Protein AF-A0A7D5Y6A4-F1 (afdb_monomer_lite)

Foldseek 3Di:
DDDDDDDDDDPPPPPPDDDQWDWACPDVPGRPDTEIEGPDAAAQLLVVLQVCLVVVVVSCVRHVHYHYYRYPDQAQVSQVSNVCSNVVDADDDDDPPADWDDRDVNDTDDGDDPPVDDDDDDDPPNPDDPDDDDDPNDDDPD

pLDDT: mean 83.55, std 17.31, range [35.16, 98.12]

Sequence (142 aa):
MTEQSRVAPAIGRRRRERSLVDVRPDWPGGPLPALVEAAVPDLDLAGWLAGRRDELLRDLDAHSAVLFCGFEVASADDFSRAARAVTPDLLGYLERAAPRTEVADRVFTSTEFNAEQWIPLHHEMSYWPTHLYFWCAQPSPW

Radius of gyration: 22.14 Å; chains: 1; bounding box: 67×31×72 Å

Secondary structure (DSSP, 8-state):
----------------PPPSEEEE--BTTBS--EEEEESSTT-BHHHHHTT-HHHHHHHHHHHS-EEEES-B--SHHHHHHHHHHH-SS-------SS---EEETTEEPPP---TTS------TTBTB-S------SS----

Organism: NCBI:txid47853

InterPro domains:
  IPR003819 TauD/TfdA-like domain [PF02668] (31-139)
  IPR042098 Glutarate 2-hydroxylase superfamily [G3DSA:3.60.130.10] (19-142)
  IPR050411 Alpha-ketoglutarate-dependent hydroxylases [PTHR10696] (41-139)

Structure (mmCIF, N/CA/C/O backbone):
data_AF-A0A7D5Y6A4-F1
#
_entry.id   AF-A0A7D5Y6A4-F1
#
loop_
_atom_site.group_PDB
_atom_site.id
_atom_site.type_symbol
_atom_site.label_atom_id
_atom_site.label_alt_id
_atom_site.label_comp_id
_atom_site.label_asym_id
_atom_site.label_entity_id
_atom_site.label_seq_id
_atom_site.pdbx_PDB_ins_code
_atom_site.Cartn_x
_atom_site.Cartn_y
_atom_site.Cartn_z
_atom_site.occupancy
_atom_site.B_iso_or_equiv
_atom_site.auth_seq_id
_atom_site.auth_comp_id
_atom_site.auth_asym_id
_atom_site.auth_atom_id
_atom_site.pdbx_PDB_model_num
ATOM 1 N N . MET A 1 1 ? -48.326 -8.726 53.308 1.00 38.31 1 MET A N 1
ATOM 2 C CA . MET A 1 1 ? -48.397 -9.369 51.979 1.00 38.31 1 MET A CA 1
ATOM 3 C C . MET A 1 1 ? -48.597 -8.246 50.967 1.00 38.31 1 MET A C 1
ATOM 5 O O . MET A 1 1 ? -49.679 -7.693 50.946 1.00 38.31 1 MET A O 1
ATOM 9 N N . THR A 1 2 ? -47.634 -7.732 50.205 1.00 41.28 2 THR A N 1
ATOM 10 C CA . THR A 1 2 ? -46.210 -8.041 49.985 1.00 41.28 2 THR A CA 1
ATOM 11 C C . THR A 1 2 ? -45.661 -6.819 49.230 1.00 41.28 2 THR A C 1
ATOM 13 O O . THR A 1 2 ? -46.201 -6.494 48.176 1.00 41.28 2 THR A O 1
ATOM 16 N N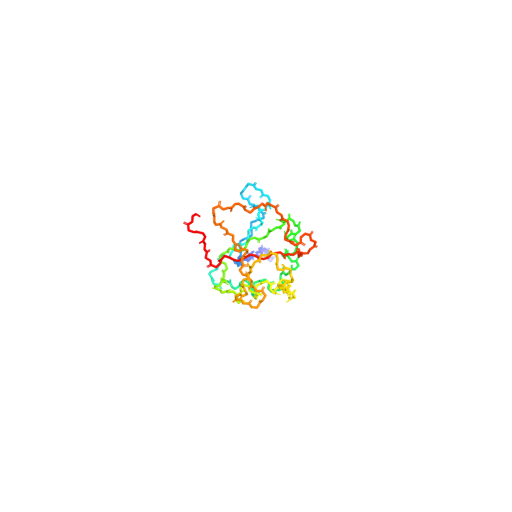 . GLU A 1 3 ? -44.648 -6.120 49.750 1.00 40.31 3 GLU A N 1
ATOM 17 C CA . GLU A 1 3 ? -43.919 -5.092 48.989 1.00 40.31 3 GLU A CA 1
ATOM 18 C C . GLU A 1 3 ? -43.040 -5.790 47.948 1.00 40.31 3 GLU A C 1
ATOM 20 O O . GLU A 1 3 ? -42.139 -6.553 48.293 1.00 40.31 3 GLU A O 1
ATOM 25 N N . GLN A 1 4 ? -43.308 -5.555 46.665 1.00 39.31 4 GLN A N 1
ATOM 26 C CA . GLN A 1 4 ? -42.423 -5.990 45.589 1.00 39.31 4 GLN A CA 1
ATOM 27 C C . GLN A 1 4 ? -41.463 -4.853 45.244 1.00 39.31 4 GLN A C 1
ATOM 29 O O . GLN A 1 4 ? -41.773 -3.956 44.462 1.00 39.31 4 GLN A O 1
ATOM 34 N N . SER A 1 5 ? -40.279 -4.920 45.850 1.00 37.72 5 SER A N 1
ATOM 35 C CA . SER A 1 5 ? -39.108 -4.149 45.445 1.00 37.72 5 SER A CA 1
ATOM 36 C C . SER A 1 5 ? -38.689 -4.577 44.037 1.00 37.72 5 SER A C 1
ATOM 38 O O . SER A 1 5 ? -38.328 -5.731 43.795 1.00 37.72 5 SER A O 1
ATOM 40 N N . ARG A 1 6 ? -38.779 -3.650 43.081 1.00 44.50 6 ARG A N 1
ATOM 41 C CA . ARG A 1 6 ? -38.353 -3.855 41.696 1.00 44.50 6 ARG A CA 1
ATOM 42 C C . ARG A 1 6 ? -36.859 -3.544 41.613 1.00 44.50 6 ARG A C 1
ATOM 44 O O . ARG A 1 6 ? -36.461 -2.386 41.522 1.00 44.50 6 ARG A O 1
ATOM 51 N N . VAL A 1 7 ? -36.029 -4.581 41.667 1.00 45.91 7 VAL A N 1
ATOM 52 C CA . VAL A 1 7 ? -34.587 -4.461 41.418 1.00 45.91 7 VAL A CA 1
ATOM 53 C C . VAL A 1 7 ? -34.390 -4.179 39.927 1.00 45.91 7 VAL A C 1
ATOM 55 O O . VAL A 1 7 ? -34.754 -4.997 39.081 1.00 45.91 7 VAL A O 1
ATOM 58 N N . ALA A 1 8 ? -33.861 -2.999 39.598 1.00 38.53 8 ALA A N 1
ATOM 59 C CA . ALA A 1 8 ? -33.457 -2.660 38.238 1.00 38.53 8 ALA A CA 1
ATOM 60 C C . ALA A 1 8 ? -32.354 -3.630 37.770 1.00 38.53 8 ALA A C 1
ATOM 62 O O . ALA A 1 8 ? -31.475 -3.972 38.566 1.00 38.53 8 ALA A O 1
ATOM 63 N N . PRO A 1 9 ? -32.365 -4.088 36.505 1.00 35.16 9 PRO A N 1
ATOM 64 C CA . PRO A 1 9 ? -31.338 -4.997 36.031 1.00 35.16 9 PRO A CA 1
ATOM 65 C C . PRO A 1 9 ? -29.994 -4.267 36.048 1.00 35.16 9 PRO A C 1
ATOM 67 O O . PRO A 1 9 ? -29.874 -3.143 35.556 1.00 35.16 9 PRO A O 1
ATOM 70 N N . ALA A 1 10 ? -28.979 -4.907 36.629 1.00 43.22 10 ALA A N 1
ATOM 71 C CA . ALA A 1 10 ? -27.611 -4.432 36.541 1.00 43.22 10 ALA A CA 1
ATOM 72 C C . ALA A 1 10 ? -27.243 -4.326 35.056 1.00 43.22 10 ALA A C 1
ATOM 74 O O . ALA A 1 10 ? -27.199 -5.331 34.345 1.00 43.22 10 ALA A O 1
ATOM 75 N N . ILE A 1 11 ? -27.012 -3.100 34.582 1.00 41.22 11 ILE A N 1
ATOM 76 C CA . ILE A 1 11 ? -26.471 -2.842 33.250 1.00 41.22 11 ILE A CA 1
ATOM 77 C C . ILE A 1 11 ? -25.083 -3.475 33.246 1.00 41.22 11 ILE A C 1
ATOM 79 O O . ILE A 1 11 ? -24.127 -2.919 33.791 1.00 41.22 11 ILE A O 1
ATOM 83 N N . GLY A 1 12 ? -24.996 -4.689 32.702 1.00 37.00 12 GLY A N 1
ATOM 84 C CA . GLY A 1 12 ? -23.742 -5.398 32.535 1.00 37.00 12 GLY A CA 1
ATOM 85 C C . GLY A 1 12 ? -22.779 -4.476 31.805 1.00 37.00 12 GLY A C 1
ATOM 86 O O . GLY A 1 12 ? -23.061 -4.036 30.690 1.00 37.00 12 GLY A O 1
ATOM 87 N N . ARG A 1 13 ? -21.661 -4.138 32.456 1.00 45.38 13 ARG A N 1
ATOM 88 C CA . ARG A 1 13 ? -20.548 -3.430 31.825 1.00 45.38 13 ARG A CA 1
ATOM 89 C C . ARG A 1 13 ? -20.143 -4.243 30.596 1.00 45.38 13 ARG A C 1
ATOM 91 O O . ARG A 1 13 ? -19.439 -5.240 30.734 1.00 45.38 13 ARG A O 1
ATOM 98 N N . ARG A 1 14 ? -20.594 -3.841 29.401 1.00 48.69 14 ARG A N 1
ATOM 99 C CA . ARG A 1 14 ? -20.037 -4.355 28.148 1.00 48.69 14 ARG A CA 1
ATOM 100 C C . ARG A 1 14 ? -18.543 -4.072 28.214 1.00 48.69 14 ARG A C 1
ATOM 102 O O . ARG A 1 14 ? -18.127 -2.916 28.284 1.00 48.69 14 ARG A O 1
ATOM 109 N N . ARG A 1 15 ? -17.747 -5.136 28.264 1.00 47.91 15 ARG A N 1
ATOM 110 C CA . ARG A 1 15 ? -16.302 -5.071 28.073 1.00 47.91 15 ARG A CA 1
ATOM 111 C C . ARG A 1 15 ? -16.105 -4.364 26.733 1.00 47.91 15 ARG A C 1
ATOM 113 O O . ARG A 1 15 ? -16.578 -4.876 25.726 1.00 47.91 15 ARG A O 1
ATOM 120 N N . ARG A 1 16 ? -15.521 -3.160 26.724 1.00 52.69 16 ARG A N 1
ATOM 121 C CA . ARG A 1 16 ? -15.131 -2.519 25.464 1.00 52.69 16 ARG A CA 1
ATOM 122 C C . ARG A 1 16 ? -14.148 -3.474 24.795 1.00 52.69 16 ARG A C 1
ATOM 124 O O . ARG A 1 16 ? -13.061 -3.694 25.329 1.00 52.69 16 ARG A O 1
ATOM 131 N N . GLU A 1 17 ? -14.566 -4.106 23.706 1.00 55.72 17 GLU A N 1
ATOM 132 C CA . GLU A 1 17 ? -13.640 -4.781 22.806 1.00 55.72 17 GLU A CA 1
ATOM 133 C C . GLU A 1 17 ? -12.627 -3.729 22.359 1.00 55.72 17 GLU A C 1
ATOM 135 O O . GLU A 1 17 ? -12.997 -2.616 21.977 1.00 55.72 17 GLU A O 1
ATOM 140 N N . ARG A 1 18 ? -11.338 -4.025 22.538 1.00 70.38 18 ARG A N 1
ATOM 141 C CA . ARG A 1 18 ? -10.285 -3.156 22.020 1.00 70.38 18 ARG A CA 1
ATOM 142 C C . ARG A 1 18 ? -10.279 -3.344 20.509 1.00 70.38 18 ARG A C 1
ATOM 144 O O . ARG A 1 18 ? -10.173 -4.480 20.054 1.00 70.38 18 ARG A O 1
ATOM 151 N N . SER A 1 19 ? -10.436 -2.250 19.769 1.00 88.44 19 SER A N 1
ATOM 152 C CA . SER A 1 19 ? -10.235 -2.262 18.323 1.00 88.44 19 SER A CA 1
ATOM 153 C C . SER A 1 19 ? -8.808 -2.723 18.017 1.00 88.44 19 SER A C 1
ATOM 155 O O . SER A 1 19 ? -7.889 -2.410 18.773 1.00 88.44 19 SER A O 1
ATOM 157 N N . LEU A 1 20 ? -8.630 -3.482 16.935 1.00 93.88 20 LEU A N 1
ATOM 158 C CA . LEU A 1 20 ? -7.300 -3.879 16.453 1.00 93.88 20 LEU A CA 1
ATOM 159 C C . LEU A 1 20 ? -6.588 -2.729 15.731 1.00 93.88 20 LEU A C 1
ATOM 161 O O . LEU A 1 20 ? -5.371 -2.770 15.586 1.00 93.88 20 LEU A O 1
ATOM 165 N N . VAL A 1 21 ? -7.345 -1.721 15.293 1.00 95.69 21 VAL A N 1
ATOM 166 C CA . VAL A 1 21 ? -6.836 -0.552 14.573 1.00 95.69 21 VAL A CA 1
ATOM 167 C C . VAL A 1 21 ? -7.477 0.736 15.080 1.00 95.69 21 VAL A C 1
ATOM 169 O O . VAL A 1 21 ? -8.629 0.727 15.525 1.00 95.69 21 VAL A O 1
ATOM 172 N N . ASP A 1 22 ? -6.758 1.839 14.940 1.00 94.50 22 ASP A N 1
ATOM 173 C CA . ASP A 1 22 ? -7.280 3.193 15.067 1.00 94.50 22 ASP A CA 1
ATOM 174 C C . ASP A 1 22 ? -7.394 3.813 13.668 1.00 94.50 22 ASP A C 1
ATOM 176 O O . ASP A 1 22 ? -6.411 3.905 12.936 1.00 94.50 22 ASP A O 1
ATOM 180 N N . VAL A 1 23 ? -8.604 4.232 13.286 1.00 92.19 23 VAL A N 1
ATOM 181 C CA . VAL A 1 23 ? -8.877 4.857 11.982 1.00 92.19 23 VAL A CA 1
ATOM 182 C C . VAL A 1 23 ? -9.049 6.360 12.166 1.00 92.19 23 VAL A C 1
ATOM 184 O O . VAL A 1 23 ? -9.881 6.806 12.960 1.00 92.19 23 VAL A O 1
ATOM 187 N N . ARG A 1 24 ? -8.274 7.147 11.421 1.00 91.50 24 ARG A N 1
ATOM 188 C CA . ARG A 1 24 ? -8.367 8.605 11.346 1.00 91.50 24 ARG A CA 1
ATOM 189 C C . ARG A 1 24 ? -8.699 9.006 9.906 1.00 91.50 24 ARG A C 1
ATOM 191 O O . ARG A 1 24 ? -7.833 8.895 9.044 1.00 91.50 24 ARG A O 1
ATOM 198 N N . PRO A 1 25 ? -9.929 9.464 9.633 1.00 83.75 25 PRO A N 1
ATOM 199 C CA . PRO A 1 25 ? -10.353 9.809 8.275 1.00 83.75 25 PRO A CA 1
ATOM 200 C C . PRO A 1 25 ? -9.724 11.110 7.752 1.00 83.75 25 PRO A C 1
ATOM 202 O O . PRO A 1 25 ? -9.722 11.338 6.548 1.00 83.75 25 PRO A O 1
ATOM 205 N N . ASP A 1 26 ? -9.179 11.949 8.638 1.00 79.06 26 ASP A N 1
ATOM 206 C CA . ASP A 1 26 ? -8.628 13.258 8.292 1.00 79.06 26 ASP A CA 1
ATOM 207 C C . ASP A 1 26 ? -7.104 13.278 8.451 1.00 79.06 26 ASP A C 1
ATOM 209 O O . ASP A 1 26 ? -6.565 12.907 9.502 1.00 79.06 26 ASP A O 1
ATOM 213 N N . TRP A 1 27 ? -6.408 13.774 7.429 1.00 83.38 27 TRP A N 1
ATOM 214 C CA . TRP A 1 27 ? -4.970 14.012 7.475 1.00 83.38 27 TRP A CA 1
ATOM 215 C C . TRP A 1 27 ? -4.670 15.437 7.961 1.00 83.38 27 TRP A C 1
ATOM 217 O O . TRP A 1 27 ? -5.411 16.380 7.654 1.00 83.38 27 TRP A O 1
ATOM 227 N N . PRO A 1 28 ? -3.562 15.670 8.687 1.00 80.06 28 PRO A N 1
ATOM 228 C CA . PRO A 1 28 ? -3.132 17.027 8.991 1.00 80.06 28 PRO A CA 1
ATOM 229 C C . PRO A 1 28 ? -2.934 17.845 7.703 1.00 80.06 28 PRO A C 1
ATOM 231 O O . PRO A 1 28 ? -2.024 17.591 6.920 1.00 80.06 28 PRO A O 1
ATOM 234 N N . GLY A 1 29 ? -3.791 18.845 7.489 1.00 75.69 29 GLY A N 1
ATOM 235 C CA . GLY A 1 29 ? -3.721 19.727 6.321 1.00 75.69 29 GLY A CA 1
ATOM 236 C C . GLY A 1 29 ? -4.577 19.315 5.117 1.00 75.69 29 GLY A C 1
ATOM 237 O O . GLY A 1 29 ? -4.529 20.017 4.108 1.00 75.69 29 GLY A O 1
ATOM 238 N N . GLY A 1 30 ? -5.390 18.253 5.198 1.00 76.94 30 GLY A N 1
ATOM 239 C CA . GLY A 1 30 ? -6.330 17.908 4.126 1.00 76.94 30 GLY A CA 1
ATOM 240 C C . GLY A 1 30 ? -7.093 16.593 4.335 1.00 76.94 30 GLY A C 1
ATOM 241 O O . GLY A 1 30 ? -6.822 15.858 5.275 1.00 76.94 30 GLY A O 1
ATOM 242 N N . PRO A 1 31 ? -8.050 16.264 3.453 1.00 75.81 31 PRO A N 1
ATOM 243 C CA . PRO A 1 31 ? -8.872 15.059 3.597 1.00 75.81 31 PRO A CA 1
ATOM 244 C C . PRO A 1 31 ? -8.154 13.753 3.210 1.00 75.81 31 PRO A C 1
ATOM 246 O O . PRO A 1 31 ? -8.761 12.688 3.290 1.00 75.81 31 PRO A O 1
ATOM 249 N N . LEU A 1 32 ? -6.895 13.825 2.754 1.00 83.56 32 LEU A N 1
ATOM 250 C CA . LEU A 1 32 ? -6.141 12.702 2.192 1.00 83.56 32 LEU A CA 1
ATOM 251 C C . LEU A 1 32 ? -4.725 12.655 2.801 1.00 83.56 32 LEU A C 1
ATOM 253 O O . LEU A 1 32 ? -4.094 13.715 2.899 1.00 83.56 32 LEU A O 1
ATOM 257 N N . PRO A 1 33 ? -4.180 11.458 3.089 1.00 92.00 33 PRO A N 1
ATOM 258 C CA . PRO A 1 33 ? -4.866 10.160 3.103 1.00 92.00 33 PRO A CA 1
ATOM 259 C C . PRO A 1 33 ? -5.674 9.926 4.393 1.00 92.00 33 PRO A C 1
ATOM 261 O O . PRO A 1 33 ? -5.344 10.475 5.444 1.00 92.00 33 PRO A O 1
ATOM 264 N N . ALA A 1 34 ? -6.661 9.024 4.354 1.00 93.44 34 ALA A N 1
ATOM 265 C CA . ALA A 1 34 ? -7.148 8.410 5.592 1.00 93.44 34 ALA A CA 1
ATOM 266 C C . ALA A 1 34 ? -6.032 7.546 6.201 1.00 93.44 34 ALA A C 1
ATOM 268 O O . ALA A 1 34 ? -5.316 6.851 5.481 1.00 93.44 34 ALA A O 1
ATOM 269 N N . LEU A 1 35 ? -5.873 7.577 7.520 1.00 94.38 35 LEU A N 1
ATOM 270 C CA . LEU A 1 35 ? -4.837 6.844 8.242 1.00 94.38 35 LEU A CA 1
ATOM 271 C C . LEU A 1 35 ? -5.460 5.697 9.045 1.00 94.38 35 LEU A C 1
ATOM 273 O O . LEU A 1 35 ? -6.337 5.915 9.876 1.00 94.38 35 LEU A O 1
ATOM 277 N N . VAL A 1 36 ? -4.964 4.483 8.834 1.00 95.56 36 VAL A N 1
ATOM 278 C CA . VAL A 1 36 ? -5.299 3.290 9.616 1.00 95.56 36 VAL A CA 1
ATOM 279 C C . VAL A 1 36 ? -4.038 2.841 10.347 1.00 95.56 36 VAL A C 1
ATOM 281 O O . VAL A 1 36 ? -3.074 2.397 9.724 1.00 95.56 36 VAL A O 1
ATOM 284 N N . GLU A 1 37 ? -4.029 2.964 11.671 1.00 96.56 37 GLU A N 1
ATOM 285 C CA . GLU A 1 37 ? -2.907 2.559 12.524 1.00 96.56 37 GLU A CA 1
ATOM 286 C C . GLU A 1 37 ? -3.226 1.243 13.233 1.00 96.56 37 GLU A C 1
ATOM 288 O O . GLU A 1 37 ? -4.288 1.106 13.839 1.00 96.56 37 GLU A O 1
ATOM 293 N N . ALA A 1 38 ? -2.312 0.275 13.209 1.00 97.31 38 ALA A N 1
ATOM 294 C CA . ALA A 1 38 ? -2.421 -0.903 14.060 1.00 97.31 38 ALA A CA 1
ATOM 295 C C . ALA A 1 38 ? -2.336 -0.489 15.541 1.00 97.31 38 ALA A C 1
ATOM 297 O O . ALA A 1 38 ? -1.398 0.183 15.966 1.00 97.31 38 ALA A O 1
ATOM 298 N N . ALA A 1 39 ? -3.312 -0.918 16.342 1.00 97.06 39 ALA A N 1
ATOM 299 C CA . ALA A 1 39 ? -3.369 -0.641 17.780 1.00 97.06 39 ALA A CA 1
ATOM 300 C C . ALA A 1 39 ? -2.718 -1.755 18.626 1.00 97.06 39 ALA A C 1
ATOM 302 O O . ALA A 1 39 ? -2.702 -1.691 19.860 1.00 97.06 39 ALA A O 1
ATOM 303 N N . VAL A 1 40 ? -2.216 -2.801 17.966 1.00 95.31 40 VAL A N 1
ATOM 304 C CA . VAL A 1 40 ? -1.547 -3.960 18.564 1.00 95.31 40 VAL A CA 1
ATOM 305 C C . VAL A 1 40 ? -0.299 -4.313 17.746 1.00 95.31 40 VAL A C 1
ATOM 307 O O . VAL A 1 40 ? -0.310 -4.103 16.533 1.00 95.31 40 VAL A O 1
ATOM 310 N N . PRO A 1 41 ? 0.766 -4.831 18.386 1.00 95.31 41 PRO A N 1
ATOM 311 C CA . PRO A 1 41 ? 1.965 -5.263 17.675 1.00 95.31 41 PRO A CA 1
ATOM 312 C C . PRO A 1 41 ? 1.673 -6.450 16.751 1.00 95.31 41 PRO A C 1
ATOM 314 O O . PRO A 1 41 ? 0.712 -7.192 16.971 1.00 95.31 41 PRO A O 1
ATOM 317 N N . ASP A 1 42 ? 2.537 -6.623 15.751 1.00 95.81 42 ASP A N 1
ATOM 318 C CA . ASP A 1 42 ? 2.583 -7.781 14.853 1.00 95.81 42 ASP A CA 1
ATOM 319 C C . ASP A 1 42 ? 1.261 -8.056 14.102 1.00 95.81 42 ASP A C 1
ATOM 321 O O . ASP A 1 42 ? 0.943 -9.194 13.746 1.00 95.81 42 ASP A O 1
ATOM 325 N N . LEU A 1 43 ? 0.441 -7.020 13.878 1.00 97.00 43 LEU A N 1
ATOM 326 C CA . LEU A 1 43 ? -0.834 -7.164 13.179 1.00 97.00 43 LEU A CA 1
ATOM 327 C C . LEU A 1 43 ? -0.598 -7.411 11.682 1.00 97.00 43 LEU A C 1
ATOM 329 O O . LEU A 1 43 ? -0.192 -6.502 10.960 1.00 97.00 43 LEU A O 1
ATOM 333 N N . ASP A 1 44 ? -0.903 -8.625 11.215 1.00 96.81 44 ASP A N 1
ATOM 334 C CA . ASP A 1 44 ? -0.827 -9.008 9.798 1.00 96.81 44 ASP A CA 1
ATOM 335 C C . ASP A 1 44 ? -1.798 -8.171 8.949 1.00 96.81 44 ASP A C 1
ATOM 337 O O . ASP A 1 44 ? -3.022 -8.321 9.050 1.00 96.81 44 ASP A O 1
ATOM 341 N N . LEU A 1 45 ? -1.253 -7.310 8.082 1.00 97.56 45 LEU A N 1
ATOM 342 C CA . LEU A 1 45 ? -2.052 -6.461 7.199 1.00 97.56 45 LEU A CA 1
ATOM 343 C C . LEU A 1 45 ? -2.871 -7.280 6.201 1.00 97.56 45 LEU A C 1
ATOM 345 O O . LEU A 1 45 ? -4.027 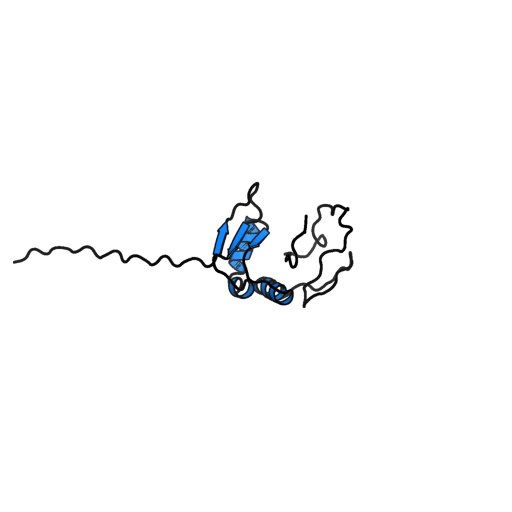-6.949 5.954 1.00 97.56 45 LEU A O 1
ATOM 349 N N . ALA A 1 46 ? -2.313 -8.351 5.631 1.00 97.25 46 ALA A N 1
ATOM 350 C CA . ALA A 1 46 ? -3.018 -9.157 4.637 1.00 97.25 46 ALA A CA 1
ATOM 351 C C . ALA A 1 46 ? -4.207 -9.888 5.274 1.00 97.25 46 ALA A C 1
ATOM 353 O O . ALA A 1 46 ? -5.317 -9.867 4.740 1.00 97.25 46 ALA A O 1
ATOM 354 N N . GLY A 1 47 ? -3.988 -10.479 6.451 1.00 96.44 47 GLY A N 1
ATOM 355 C CA . GLY A 1 47 ? -5.045 -11.095 7.251 1.00 96.44 47 GLY A CA 1
ATOM 356 C C . GLY A 1 47 ? -6.096 -10.087 7.723 1.00 96.44 47 GLY A C 1
ATOM 357 O O . GLY A 1 47 ? -7.287 -10.396 7.729 1.00 96.44 47 GLY A O 1
ATOM 358 N N . TRP A 1 48 ? -5.686 -8.866 8.072 1.00 95.81 48 TRP A N 1
ATOM 359 C CA . TRP A 1 48 ? -6.618 -7.804 8.442 1.00 95.81 48 TRP A CA 1
ATOM 360 C C . TRP A 1 48 ? -7.415 -7.287 7.234 1.00 95.81 48 TRP A C 1
ATOM 362 O O . TRP A 1 48 ? -8.618 -7.086 7.343 1.00 95.81 48 TRP A O 1
ATOM 372 N N . LEU A 1 49 ? -6.814 -7.144 6.054 1.00 96.75 49 LEU A N 1
ATOM 373 C CA . LEU A 1 49 ? -7.526 -6.734 4.838 1.00 96.75 49 LEU A CA 1
ATOM 374 C C . LEU A 1 49 ? -8.456 -7.825 4.289 1.00 96.75 49 LEU A C 1
ATOM 376 O O . LEU A 1 49 ? -9.424 -7.512 3.589 1.00 96.75 49 LEU A O 1
ATOM 380 N N . ALA A 1 50 ? -8.208 -9.095 4.620 1.00 94.25 50 ALA A N 1
ATOM 381 C CA . ALA A 1 50 ? -9.050 -10.204 4.194 1.00 94.25 50 ALA A CA 1
ATOM 382 C C . ALA A 1 50 ? -10.512 -9.990 4.634 1.00 94.25 50 ALA A C 1
ATOM 384 O O . ALA A 1 50 ? -10.829 -9.876 5.819 1.00 94.25 50 ALA A O 1
ATOM 385 N N . GLY A 1 51 ? -11.416 -9.917 3.654 1.00 87.94 51 GLY A N 1
ATOM 386 C CA . GLY A 1 51 ? -12.844 -9.669 3.881 1.00 87.94 51 GLY A CA 1
ATOM 387 C C . GLY A 1 51 ? -13.229 -8.203 4.124 1.00 87.94 51 GLY A C 1
ATOM 388 O O . GLY A 1 51 ? -14.407 -7.933 4.335 1.00 87.94 51 GLY A O 1
ATOM 389 N N . ARG A 1 52 ? -12.281 -7.257 4.056 1.00 94.62 52 ARG A N 1
ATOM 390 C CA . ARG A 1 52 ? -12.518 -5.806 4.220 1.00 94.62 52 ARG A CA 1
ATOM 391 C C . ARG A 1 52 ? -12.393 -5.010 2.922 1.00 94.62 52 ARG A C 1
ATOM 393 O O . ARG A 1 52 ? -12.400 -3.784 2.942 1.00 94.62 52 ARG A O 1
ATOM 400 N N . ARG A 1 53 ? -12.316 -5.692 1.777 1.00 93.06 53 ARG A N 1
ATOM 401 C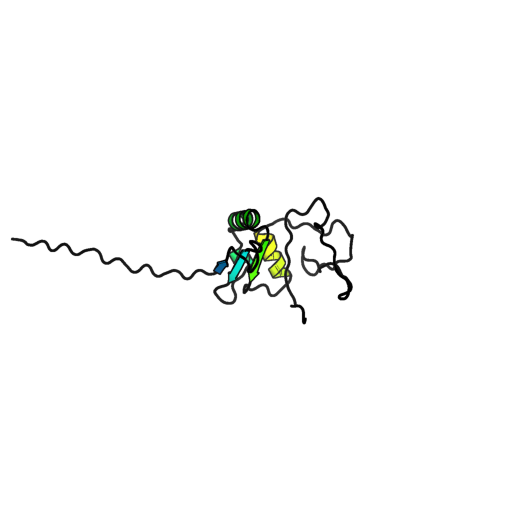 CA . ARG A 1 53 ? -12.168 -5.063 0.456 1.00 93.06 53 ARG A CA 1
ATOM 402 C C . ARG A 1 53 ? -13.202 -3.961 0.204 1.00 93.06 53 ARG A C 1
ATOM 404 O O . ARG A 1 53 ? -12.827 -2.865 -0.183 1.00 93.06 53 ARG A O 1
ATOM 411 N N . ASP A 1 54 ? -14.481 -4.234 0.439 1.00 94.69 54 ASP A N 1
ATOM 412 C CA . ASP A 1 54 ? -15.556 -3.275 0.143 1.00 94.69 54 ASP A CA 1
ATOM 413 C C . ASP A 1 54 ? -15.601 -2.099 1.129 1.00 94.69 54 ASP A C 1
ATOM 415 O O . ASP A 1 54 ? -16.173 -1.051 0.838 1.00 94.69 54 ASP A O 1
ATOM 419 N N . GLU A 1 55 ? -15.028 -2.263 2.320 1.00 93.69 55 GLU A N 1
ATOM 420 C CA . GLU A 1 55 ? -14.800 -1.161 3.254 1.00 93.69 55 GLU A CA 1
ATOM 421 C C . GLU A 1 55 ? -13.666 -0.277 2.745 1.00 93.69 55 GLU A C 1
ATOM 423 O O . GLU A 1 55 ? -13.888 0.906 2.515 1.00 93.69 55 GLU A O 1
ATOM 428 N N . LEU A 1 56 ? -12.522 -0.877 2.407 1.00 93.75 56 LEU A N 1
ATOM 429 C CA . LEU A 1 56 ? -11.383 -0.143 1.867 1.00 93.75 56 LEU A CA 1
ATOM 430 C C . LEU A 1 56 ? -11.709 0.595 0.561 1.00 93.75 56 LEU A C 1
ATOM 432 O O . LEU A 1 56 ? -11.252 1.713 0.366 1.00 93.75 56 LEU A O 1
ATOM 436 N N . LEU A 1 57 ? -12.500 0.005 -0.339 1.00 93.38 57 LEU A N 1
ATOM 437 C CA . LEU A 1 57 ? -12.906 0.692 -1.569 1.00 93.38 57 LEU A CA 1
ATOM 438 C C . LEU A 1 57 ? -13.800 1.905 -1.291 1.00 93.38 57 LEU A C 1
ATOM 440 O O . LEU A 1 57 ? -13.631 2.932 -1.938 1.00 93.38 57 LEU A O 1
ATOM 444 N N . ARG A 1 58 ? -14.698 1.828 -0.301 1.00 93.00 58 ARG A N 1
ATOM 445 C CA . ARG A 1 58 ? -15.495 2.992 0.121 1.00 93.00 58 ARG A CA 1
ATOM 446 C C . ARG A 1 58 ? -14.624 4.073 0.751 1.00 93.00 58 ARG A C 1
ATOM 448 O O . ARG A 1 58 ? -14.849 5.252 0.491 1.00 93.00 58 ARG A O 1
ATOM 455 N N . ASP A 1 59 ? -13.632 3.676 1.542 1.00 91.44 59 ASP A N 1
ATOM 456 C CA . ASP A 1 59 ? -12.674 4.616 2.120 1.00 91.44 59 ASP A CA 1
ATOM 457 C C . ASP A 1 59 ? -11.833 5.279 1.021 1.00 91.44 59 ASP A C 1
ATOM 459 O O . ASP A 1 59 ? -11.625 6.487 1.054 1.00 91.44 59 ASP A O 1
ATOM 463 N N . LEU A 1 60 ? -11.406 4.529 0.001 1.00 91.75 60 LEU A N 1
ATOM 464 C CA . LEU A 1 60 ? -10.700 5.073 -1.162 1.00 91.75 60 LEU A CA 1
ATOM 465 C C . LEU A 1 60 ? -11.576 6.033 -1.978 1.00 91.75 60 LEU A C 1
ATOM 467 O O . LEU A 1 60 ? -11.083 7.081 -2.387 1.00 91.75 60 LEU A O 1
ATOM 471 N N . ASP A 1 61 ? -12.864 5.741 -2.162 1.00 91.44 61 ASP A N 1
ATOM 472 C CA . ASP A 1 61 ? -13.793 6.658 -2.836 1.00 91.44 61 ASP A CA 1
ATOM 473 C C . ASP A 1 61 ? -13.960 7.979 -2.063 1.00 91.44 61 ASP A C 1
ATOM 475 O O . ASP A 1 61 ? -14.061 9.049 -2.665 1.00 91.44 61 ASP A O 1
ATOM 479 N N . ALA A 1 62 ? -13.967 7.926 -0.726 1.00 89.75 62 ALA A N 1
ATOM 480 C CA . ALA A 1 62 ? -14.125 9.104 0.128 1.00 89.75 62 ALA A CA 1
ATOM 481 C C . ALA A 1 62 ? -12.821 9.900 0.327 1.00 89.75 62 ALA A C 1
ATOM 483 O O . ALA A 1 62 ? -12.854 11.130 0.396 1.00 89.75 62 ALA A O 1
ATOM 484 N N . HIS A 1 63 ? -11.682 9.207 0.413 1.00 90.12 63 HIS A N 1
ATOM 485 C CA . HIS A 1 63 ? -10.401 9.757 0.869 1.00 90.12 63 HIS A CA 1
ATOM 486 C C . HIS A 1 63 ? -9.276 9.668 -0.164 1.00 90.12 63 HIS A C 1
ATOM 488 O O . HIS A 1 63 ? -8.143 10.011 0.163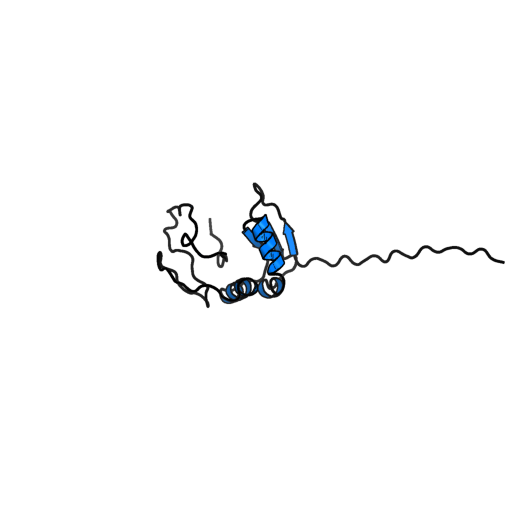 1.00 90.12 63 HIS A O 1
ATOM 494 N N . SER A 1 64 ? -9.546 9.199 -1.389 1.00 90.56 64 SER A N 1
ATOM 495 C CA . SER A 1 64 ? -8.623 9.009 -2.536 1.00 90.56 64 SER A CA 1
ATOM 496 C C . SER A 1 64 ? -7.353 8.173 -2.289 1.00 90.56 64 SER A C 1
ATOM 498 O O . SER A 1 64 ? -6.717 7.729 -3.241 1.00 90.56 64 SER A O 1
ATOM 500 N N . ALA A 1 65 ? -6.964 7.963 -1.034 1.00 93.94 65 ALA A N 1
ATOM 501 C CA . ALA A 1 65 ? -5.792 7.256 -0.566 1.00 93.94 65 ALA A CA 1
ATOM 502 C C . ALA A 1 65 ? -6.010 6.831 0.895 1.00 93.94 65 ALA A C 1
ATOM 504 O O . ALA A 1 65 ? -6.573 7.575 1.703 1.00 93.94 65 ALA A O 1
ATOM 505 N N . VAL A 1 66 ? -5.499 5.649 1.235 1.00 95.62 66 VAL A N 1
ATOM 506 C CA . VAL A 1 66 ? -5.475 5.125 2.603 1.00 95.62 66 VAL A CA 1
ATOM 507 C C . VAL A 1 66 ? -4.043 4.732 2.945 1.00 95.62 66 VAL A C 1
ATOM 509 O O . VAL A 1 66 ? -3.391 4.019 2.182 1.00 95.62 66 VAL A O 1
ATOM 512 N N . LEU A 1 67 ? -3.552 5.211 4.084 1.00 96.31 67 LEU A N 1
ATOM 513 C CA . LEU A 1 67 ? -2.237 4.903 4.628 1.00 96.31 67 LEU A CA 1
ATOM 514 C C . LEU A 1 67 ? -2.379 3.907 5.781 1.00 96.31 67 LEU A C 1
ATOM 516 O O . LEU A 1 67 ? -3.059 4.186 6.765 1.00 96.31 67 LEU A O 1
ATOM 520 N N . PHE A 1 68 ? -1.692 2.772 5.672 1.00 97.38 68 PHE A N 1
ATOM 521 C CA . PHE A 1 68 ? -1.605 1.763 6.727 1.00 97.38 68 PHE A CA 1
ATOM 522 C C . PHE A 1 68 ? -0.279 1.899 7.476 1.00 97.38 68 PHE A C 1
ATOM 524 O O . PHE A 1 68 ? 0.786 1.793 6.869 1.00 97.38 68 PHE A O 1
ATOM 531 N N . CYS A 1 69 ? -0.340 2.098 8.793 1.00 96.50 69 CYS A N 1
ATOM 532 C CA . CYS A 1 69 ? 0.830 2.276 9.656 1.00 96.50 69 CYS A CA 1
ATOM 533 C C . CYS A 1 69 ? 0.823 1.284 10.826 1.00 96.50 69 CYS A C 1
ATOM 535 O O . CYS A 1 69 ? -0.228 0.950 11.366 1.00 96.50 69 CYS A O 1
ATOM 537 N N . GLY A 1 70 ? 2.006 0.826 11.242 1.00 96.88 70 GLY A N 1
ATOM 538 C CA . GLY A 1 70 ? 2.170 -0.064 12.402 1.00 96.88 70 GLY A CA 1
ATOM 539 C C . GLY A 1 70 ? 1.809 -1.536 12.166 1.00 96.88 70 GLY A C 1
ATOM 540 O O . GLY A 1 70 ? 1.856 -2.319 13.108 1.00 96.88 70 GLY A O 1
ATOM 541 N N . PHE A 1 71 ? 1.455 -1.918 10.938 1.00 98.00 71 PHE A N 1
ATOM 542 C CA . PHE A 1 71 ? 1.204 -3.312 10.574 1.00 98.00 71 PHE A CA 1
ATOM 543 C C . PHE A 1 71 ? 2.497 -4.073 10.281 1.00 98.00 71 PHE A C 1
ATOM 545 O O . PHE A 1 71 ? 3.491 -3.487 9.849 1.00 98.00 71 PHE A O 1
ATOM 552 N N . GLU A 1 72 ? 2.437 -5.394 10.425 1.00 96.75 72 GLU A N 1
ATOM 553 C CA . GLU A 1 72 ? 3.538 -6.292 10.093 1.00 96.75 72 GLU A CA 1
ATOM 554 C C . GLU A 1 72 ? 3.581 -6.555 8.581 1.00 96.75 72 GLU A C 1
ATOM 556 O O . GLU A 1 72 ? 2.833 -7.374 8.045 1.00 96.75 72 GLU A O 1
ATOM 561 N N . VAL A 1 73 ? 4.451 -5.816 7.884 1.00 97.50 73 VAL A N 1
ATOM 562 C CA . VAL A 1 73 ? 4.758 -5.986 6.453 1.00 97.50 73 VAL A CA 1
ATOM 563 C C . VAL A 1 73 ? 6.276 -5.927 6.281 1.00 97.50 73 VAL A C 1
ATOM 565 O O . VAL A 1 73 ? 6.840 -4.898 5.899 1.00 97.50 73 VAL A O 1
ATOM 568 N N . ALA A 1 74 ? 6.945 -7.025 6.631 1.00 96.00 74 ALA A N 1
ATOM 569 C CA . ALA A 1 74 ? 8.405 -7.094 6.720 1.00 96.00 74 ALA A CA 1
ATOM 570 C C . ALA A 1 74 ? 9.094 -7.409 5.380 1.00 96.00 74 ALA A C 1
ATOM 572 O O . ALA A 1 74 ? 10.303 -7.217 5.244 1.00 96.00 74 ALA A O 1
ATOM 573 N N . SER A 1 75 ? 8.347 -7.902 4.390 1.00 97.75 75 SER A N 1
ATOM 574 C CA . SER A 1 75 ? 8.894 -8.360 3.113 1.00 97.75 75 SER A CA 1
ATOM 575 C C . SER A 1 75 ? 8.051 -7.939 1.908 1.00 97.75 75 SER A C 1
ATOM 577 O O . SER A 1 75 ? 6.871 -7.599 2.025 1.00 97.75 75 SER A O 1
ATOM 579 N N . ALA A 1 76 ? 8.657 -8.010 0.719 1.00 97.75 76 ALA A N 1
ATOM 580 C CA . ALA A 1 76 ? 7.952 -7.784 -0.539 1.00 97.75 76 ALA A CA 1
ATOM 581 C C . ALA A 1 76 ? 6.838 -8.826 -0.773 1.00 97.75 76 ALA A C 1
ATOM 583 O O . ALA A 1 76 ? 5.798 -8.488 -1.336 1.00 97.75 76 ALA A O 1
ATOM 584 N N . ASP A 1 77 ? 7.010 -10.063 -0.296 1.00 98.00 77 ASP A N 1
ATOM 585 C CA . ASP A 1 77 ? 5.970 -11.097 -0.337 1.00 98.00 77 ASP A CA 1
ATOM 586 C C . ASP A 1 77 ? 4.781 -10.758 0.575 1.00 98.00 77 ASP A C 1
ATOM 588 O O . ASP A 1 77 ? 3.628 -10.905 0.163 1.00 98.00 77 ASP A O 1
ATOM 592 N N . ASP A 1 78 ? 5.028 -10.238 1.783 1.00 97.88 78 ASP A N 1
ATOM 593 C CA . ASP A 1 78 ? 3.956 -9.773 2.678 1.00 97.88 78 ASP A CA 1
ATOM 594 C C . ASP A 1 78 ? 3.187 -8.603 2.067 1.00 97.88 78 ASP A C 1
ATOM 596 O O . ASP A 1 78 ? 1.955 -8.561 2.120 1.00 97.88 78 ASP A O 1
ATOM 600 N N . PHE A 1 79 ? 3.902 -7.688 1.410 1.00 98.12 79 PHE A N 1
ATOM 601 C CA . PHE A 1 79 ? 3.278 -6.599 0.674 1.00 98.12 79 PHE A CA 1
ATOM 602 C C . PHE A 1 79 ? 2.427 -7.106 -0.502 1.00 98.12 79 PHE A C 1
ATOM 604 O O . PHE A 1 79 ? 1.283 -6.672 -0.657 1.00 98.12 79 PHE A O 1
ATOM 611 N N . SER A 1 80 ? 2.929 -8.071 -1.283 1.00 97.62 80 SER A N 1
ATOM 612 C CA . SER A 1 80 ? 2.160 -8.714 -2.359 1.00 97.62 80 SER A CA 1
ATOM 613 C C . SER A 1 80 ? 0.881 -9.362 -1.817 1.00 97.62 80 SER A C 1
ATOM 615 O O . SER A 1 80 ? -0.207 -9.148 -2.356 1.00 97.62 80 SER A O 1
ATOM 617 N N . ARG A 1 81 ? 0.970 -10.086 -0.690 1.00 97.62 81 ARG A N 1
ATOM 618 C CA . ARG A 1 81 ? -0.188 -10.689 -0.004 1.00 97.62 81 ARG A CA 1
ATOM 619 C C . ARG A 1 81 ? -1.213 -9.637 0.427 1.00 97.62 81 ARG A C 1
ATOM 621 O O . ARG A 1 81 ? -2.408 -9.844 0.215 1.00 97.62 81 ARG A O 1
ATOM 628 N N . ALA A 1 82 ? -0.766 -8.516 0.993 1.00 97.62 82 ALA A N 1
ATOM 629 C CA . ALA A 1 82 ? -1.647 -7.426 1.408 1.00 97.62 82 ALA A CA 1
ATOM 630 C C . ALA A 1 82 ? -2.361 -6.774 0.212 1.00 97.62 82 ALA A C 1
ATOM 632 O O . ALA A 1 82 ? -3.578 -6.596 0.243 1.00 97.62 82 ALA A O 1
ATOM 633 N N . ALA A 1 83 ? -1.638 -6.494 -0.876 1.00 96.75 83 ALA A N 1
ATOM 634 C CA . ALA A 1 83 ? -2.229 -5.954 -2.098 1.00 96.75 83 ALA A CA 1
ATOM 635 C C . ALA A 1 83 ? -3.243 -6.934 -2.722 1.00 96.75 83 ALA A C 1
ATOM 637 O O . ALA A 1 83 ? -4.348 -6.532 -3.095 1.00 96.75 83 ALA A O 1
ATOM 638 N N . ARG A 1 84 ? -2.920 -8.236 -2.755 1.00 96.19 84 ARG A N 1
ATOM 639 C CA . ARG A 1 84 ? -3.804 -9.299 -3.267 1.00 96.19 84 ARG A CA 1
ATOM 640 C C . ARG A 1 84 ? -5.065 -9.513 -2.435 1.00 96.19 84 ARG A C 1
ATOM 642 O O . ARG A 1 84 ? -6.081 -9.924 -2.991 1.00 96.19 84 ARG A O 1
ATOM 649 N N . ALA A 1 85 ? -5.040 -9.196 -1.139 1.00 95.69 85 ALA A N 1
ATOM 650 C CA . ALA A 1 85 ? -6.241 -9.223 -0.302 1.00 95.69 85 ALA A CA 1
ATOM 651 C C . ALA A 1 85 ? -7.316 -8.221 -0.779 1.00 95.69 85 ALA A C 1
ATOM 653 O O . ALA A 1 85 ? -8.502 -8.412 -0.509 1.00 95.69 85 ALA A O 1
ATOM 654 N N . VAL A 1 86 ? -6.910 -7.180 -1.516 1.00 94.06 86 VAL A N 1
ATOM 655 C CA . VAL A 1 86 ? -7.790 -6.134 -2.064 1.00 94.06 86 VAL A CA 1
ATOM 656 C C . VAL A 1 86 ? -8.014 -6.326 -3.566 1.00 94.06 86 VAL A C 1
ATOM 658 O O . VAL A 1 86 ? -9.151 -6.271 -4.045 1.00 94.06 86 VAL A O 1
ATOM 661 N N . THR A 1 87 ? -6.934 -6.580 -4.304 1.00 93.56 87 THR A N 1
ATOM 662 C CA . THR A 1 87 ? -6.927 -6.784 -5.756 1.00 93.56 87 THR A CA 1
ATOM 663 C C . THR A 1 87 ? -6.281 -8.136 -6.069 1.00 93.56 87 THR A C 1
ATOM 665 O O . THR A 1 87 ? -5.062 -8.200 -6.222 1.00 93.56 87 THR A O 1
ATOM 668 N N . PRO A 1 88 ? -7.071 -9.226 -6.165 1.00 91.75 88 PRO A N 1
ATOM 669 C CA . PRO A 1 88 ? -6.537 -10.576 -6.362 1.00 91.75 88 PRO A CA 1
ATOM 670 C C . PRO A 1 88 ? -5.658 -10.713 -7.609 1.00 91.75 88 PRO A C 1
ATOM 672 O O . PRO A 1 88 ? -4.624 -11.379 -7.558 1.00 91.75 88 PRO A O 1
ATOM 675 N N . ASP A 1 89 ? -6.036 -10.034 -8.694 1.00 91.06 89 ASP A N 1
ATOM 676 C CA . ASP A 1 89 ? -5.337 -10.052 -9.978 1.00 91.06 89 ASP A CA 1
ATOM 677 C C . ASP A 1 89 ? -4.512 -8.773 -10.171 1.00 91.06 89 ASP A C 1
ATOM 679 O O . ASP A 1 89 ? -4.944 -7.809 -10.805 1.00 91.06 89 ASP A O 1
ATOM 683 N N . LEU A 1 90 ? -3.303 -8.756 -9.603 1.00 92.25 90 LEU A N 1
ATOM 684 C CA . LEU A 1 90 ? -2.363 -7.650 -9.783 1.00 92.25 90 LEU A CA 1
ATOM 685 C C . LEU A 1 90 ? -1.813 -7.612 -11.215 1.00 92.25 90 LEU A C 1
ATOM 687 O O . LEU A 1 90 ? -1.411 -8.635 -11.785 1.00 92.25 90 LEU A O 1
ATOM 691 N N . LEU A 1 91 ? -1.752 -6.403 -11.777 1.00 88.00 91 LEU A N 1
ATOM 692 C CA . LEU A 1 91 ? -1.186 -6.168 -13.100 1.00 88.00 91 LEU A CA 1
ATOM 693 C C . LEU A 1 91 ? 0.305 -6.507 -13.117 1.00 88.00 91 LEU A C 1
ATOM 695 O O . LEU A 1 91 ? 1.063 -6.141 -12.220 1.00 88.00 91 LEU A O 1
ATOM 699 N N . GLY A 1 92 ? 0.721 -7.209 -14.169 1.00 82.88 92 GLY A N 1
ATOM 700 C CA . GLY A 1 92 ? 2.134 -7.386 -14.470 1.00 82.88 92 GLY A CA 1
ATOM 701 C C . GLY A 1 92 ? 2.770 -6.095 -14.980 1.00 82.88 92 GLY A C 1
ATOM 702 O O . GLY A 1 92 ? 2.108 -5.082 -15.204 1.00 82.88 92 GLY A O 1
ATOM 703 N N . TYR A 1 93 ? 4.073 -6.152 -15.219 1.00 77.50 93 TYR A N 1
ATOM 704 C CA . TYR A 1 93 ? 4.814 -5.025 -15.764 1.00 77.50 93 TYR A CA 1
ATOM 705 C C . TYR A 1 93 ? 4.657 -4.959 -17.294 1.00 77.50 93 TYR A C 1
ATOM 707 O O . TYR A 1 93 ? 5.314 -5.699 -18.029 1.00 77.50 93 TYR A O 1
ATOM 715 N N . LEU A 1 94 ? 3.723 -4.118 -17.756 1.00 68.38 94 LEU A N 1
ATOM 716 C CA . LEU A 1 94 ? 3.243 -4.077 -19.146 1.00 68.38 94 LEU A CA 1
ATOM 717 C C . LEU A 1 94 ? 3.941 -3.011 -20.010 1.00 68.38 94 LEU A C 1
ATOM 719 O O . LEU A 1 94 ? 4.361 -3.316 -21.125 1.00 68.38 94 LEU A O 1
ATOM 723 N N . GLU A 1 95 ? 4.116 -1.787 -19.505 1.00 63.19 95 GLU A N 1
ATOM 724 C CA . GLU A 1 95 ? 4.620 -0.646 -20.285 1.00 63.19 95 GLU A CA 1
ATOM 725 C C . GLU A 1 95 ? 5.936 -0.121 -19.696 1.00 63.19 95 GLU A C 1
ATOM 727 O O . GLU A 1 95 ? 5.964 0.625 -18.718 1.00 63.19 95 GLU A O 1
ATOM 732 N N . ARG A 1 96 ? 7.066 -0.545 -20.277 1.00 64.00 96 ARG A N 1
ATOM 733 C CA . ARG A 1 96 ? 8.425 -0.278 -19.767 1.00 64.00 96 ARG A CA 1
ATOM 734 C C . ARG A 1 96 ? 8.896 1.162 -20.026 1.00 64.00 96 ARG A C 1
ATOM 736 O O . ARG A 1 96 ? 9.891 1.365 -20.716 1.00 64.00 96 ARG A O 1
ATOM 743 N N . ALA A 1 97 ? 8.192 2.160 -19.495 1.00 66.88 97 ALA A N 1
ATOM 744 C CA . ALA A 1 97 ? 8.579 3.567 -19.637 1.00 66.88 97 ALA A CA 1
ATOM 745 C C . ALA A 1 97 ? 9.856 3.915 -18.845 1.00 66.88 97 ALA A C 1
ATOM 747 O O . ALA A 1 97 ? 10.649 4.742 -19.288 1.00 66.88 97 ALA A O 1
ATOM 748 N N . ALA A 1 98 ? 10.079 3.261 -17.701 1.00 73.25 98 ALA A N 1
ATOM 749 C CA . ALA A 1 98 ? 11.282 3.413 -16.884 1.00 73.25 98 ALA A CA 1
ATOM 750 C C . ALA A 1 98 ? 11.658 2.081 -16.226 1.00 73.25 98 ALA A C 1
ATOM 752 O O . ALA A 1 98 ? 10.740 1.371 -15.809 1.00 73.25 98 ALA A O 1
ATOM 753 N N . PRO A 1 99 ? 12.954 1.728 -16.123 1.00 77.50 99 PRO A N 1
ATOM 754 C CA . PRO A 1 99 ? 13.388 0.443 -15.587 1.00 77.50 99 PRO A CA 1
ATOM 755 C C . PRO A 1 99 ? 12.889 0.246 -14.152 1.00 77.50 99 PRO A C 1
ATOM 757 O O . PRO A 1 99 ? 12.970 1.145 -13.316 1.00 77.50 99 PRO A O 1
ATOM 760 N N . ARG A 1 100 ? 12.354 -0.948 -13.890 1.00 85.56 100 ARG A N 1
ATOM 761 C CA . ARG A 1 100 ? 11.956 -1.419 -12.563 1.00 85.56 100 ARG A CA 1
ATOM 762 C C . ARG A 1 100 ? 12.408 -2.866 -12.405 1.00 85.56 100 ARG A C 1
ATOM 764 O O . ARG A 1 100 ? 12.368 -3.631 -13.373 1.00 85.56 100 ARG A O 1
ATOM 771 N N . THR A 1 101 ? 12.799 -3.235 -11.193 1.00 88.69 101 THR A N 1
ATOM 772 C CA . THR A 1 101 ? 13.190 -4.605 -10.846 1.00 88.69 101 THR A CA 1
ATOM 773 C C . THR A 1 101 ? 12.041 -5.283 -10.115 1.00 88.69 101 THR A C 1
ATOM 775 O O . THR A 1 101 ? 11.501 -4.716 -9.168 1.00 88.69 101 THR A O 1
ATOM 778 N N . GLU A 1 102 ? 11.653 -6.483 -10.547 1.00 92.19 102 GLU A N 1
ATOM 779 C CA . GLU A 1 102 ? 10.695 -7.316 -9.811 1.00 92.19 102 GLU A CA 1
ATOM 780 C C . GLU A 1 102 ? 11.404 -7.936 -8.602 1.00 92.19 102 GLU A C 1
ATOM 782 O O . GLU A 1 102 ? 12.402 -8.639 -8.761 1.00 92.19 102 GLU A O 1
ATOM 787 N N . VAL A 1 103 ? 10.924 -7.627 -7.396 1.00 94.88 103 VAL A N 1
ATOM 788 C CA . VAL A 1 103 ? 11.533 -8.057 -6.121 1.00 94.88 103 VAL A CA 1
ATOM 789 C C . VAL A 1 103 ? 10.719 -9.137 -5.407 1.00 94.88 103 VAL A C 1
ATOM 791 O O . VAL A 1 103 ? 11.254 -9.838 -4.556 1.00 94.88 103 VAL A O 1
ATOM 794 N N . ALA A 1 104 ? 9.448 -9.284 -5.777 1.00 94.94 104 ALA A N 1
ATOM 795 C CA . ALA A 1 104 ? 8.568 -10.406 -5.463 1.00 94.94 104 ALA A CA 1
ATOM 796 C C . ALA A 1 104 ? 7.471 -10.467 -6.537 1.00 94.94 104 ALA A C 1
ATOM 798 O O . ALA A 1 104 ? 7.360 -9.555 -7.357 1.00 94.94 104 ALA A O 1
ATOM 799 N N . ASP A 1 105 ? 6.649 -11.516 -6.539 1.00 92.94 105 ASP A N 1
ATOM 800 C CA . ASP A 1 105 ? 5.575 -11.671 -7.525 1.00 92.94 105 ASP A CA 1
ATOM 801 C C . ASP A 1 105 ? 4.659 -10.436 -7.559 1.00 92.94 105 ASP A C 1
ATOM 803 O O . ASP A 1 105 ? 3.991 -10.111 -6.569 1.00 92.94 105 ASP A O 1
ATOM 807 N N . ARG A 1 106 ? 4.643 -9.748 -8.713 1.00 93.50 106 ARG A N 1
ATOM 808 C CA . ARG A 1 106 ? 3.869 -8.515 -8.952 1.00 93.50 106 ARG A CA 1
ATOM 809 C C . ARG A 1 106 ? 4.254 -7.330 -8.059 1.00 93.50 106 ARG A C 1
ATOM 811 O O . ARG A 1 106 ? 3.491 -6.371 -7.956 1.00 93.50 106 ARG A O 1
ATOM 818 N N . VAL A 1 107 ? 5.448 -7.357 -7.469 1.00 95.31 107 VAL A N 1
ATOM 819 C CA . VAL A 1 107 ? 6.022 -6.250 -6.699 1.00 95.31 107 VAL A CA 1
ATOM 820 C C . VAL A 1 107 ? 7.301 -5.789 -7.374 1.00 95.31 107 VAL A C 1
ATOM 822 O O . VAL A 1 107 ? 8.253 -6.548 -7.546 1.00 95.31 107 VAL A O 1
ATOM 825 N N . PHE A 1 108 ? 7.330 -4.510 -7.724 1.00 93.25 108 PHE A N 1
ATOM 826 C CA . PHE A 1 108 ? 8.429 -3.898 -8.453 1.00 93.25 108 PHE A CA 1
ATOM 827 C C . PHE A 1 108 ? 9.013 -2.739 -7.649 1.00 93.25 108 PHE A C 1
ATOM 829 O O . PHE A 1 108 ? 8.288 -2.068 -6.911 1.00 93.25 108 PHE A O 1
ATOM 836 N N . THR A 1 109 ? 10.304 -2.462 -7.826 1.00 91.19 109 THR A N 1
ATOM 837 C CA . THR A 1 109 ? 10.892 -1.204 -7.351 1.00 91.19 109 THR A CA 1
ATOM 838 C C . THR A 1 109 ? 10.172 -0.006 -7.983 1.00 91.19 109 THR A C 1
ATOM 840 O O . THR A 1 109 ? 9.595 -0.101 -9.074 1.00 91.19 109 THR A O 1
ATOM 843 N N . SER A 1 110 ? 10.187 1.143 -7.303 1.00 85.00 110 SER A N 1
ATOM 844 C CA . SER A 1 110 ? 9.780 2.402 -7.930 1.00 85.00 110 SER A CA 1
ATOM 845 C C . SER A 1 110 ? 10.733 2.759 -9.076 1.00 85.00 110 SER A C 1
ATOM 847 O O . SER A 1 110 ? 11.808 2.171 -9.218 1.00 85.00 110 SER A O 1
ATOM 849 N N . THR A 1 111 ? 10.317 3.710 -9.916 1.00 79.56 111 THR A N 1
ATOM 850 C CA . THR A 1 111 ? 11.156 4.253 -10.987 1.00 79.56 111 THR A CA 1
ATOM 851 C C . THR A 1 111 ? 12.513 4.681 -10.438 1.00 79.56 111 THR A C 1
ATOM 853 O O . THR A 1 111 ? 12.584 5.531 -9.550 1.00 79.56 111 THR A O 1
ATOM 856 N N . GLU A 1 112 ? 13.582 4.114 -10.994 1.00 75.62 112 GLU A N 1
ATOM 857 C CA . GLU A 1 112 ? 14.936 4.585 -10.729 1.00 75.62 112 GLU A CA 1
ATOM 858 C C . GLU A 1 112 ? 15.083 5.997 -11.305 1.00 75.62 112 GLU A C 1
ATOM 860 O O . GLU A 1 112 ? 14.989 6.219 -12.514 1.00 75.62 112 GLU A O 1
ATOM 865 N N . PHE A 1 113 ? 15.263 6.969 -10.417 1.00 78.56 113 PHE A N 1
ATOM 866 C CA . PHE A 1 113 ? 15.415 8.376 -10.756 1.00 78.56 113 PHE A CA 1
ATOM 867 C C . PHE A 1 113 ? 16.541 8.967 -9.914 1.00 78.56 113 PHE A C 1
ATOM 869 O O . PHE A 1 113 ? 16.814 8.490 -8.810 1.00 78.56 113 PHE A O 1
ATOM 876 N N . ASN A 1 114 ? 17.224 9.990 -10.426 1.00 82.50 114 ASN A N 1
ATOM 877 C CA . ASN A 1 114 ? 18.253 10.662 -9.640 1.00 82.50 114 ASN A CA 1
ATOM 878 C C . ASN A 1 114 ? 17.594 11.343 -8.426 1.00 82.50 114 ASN A C 1
ATOM 880 O O . ASN A 1 114 ? 16.621 12.077 -8.587 1.00 82.50 114 ASN A O 1
ATOM 884 N N . ALA A 1 115 ? 18.144 11.121 -7.229 1.00 84.88 115 ALA A N 1
ATOM 885 C CA . ALA A 1 115 ? 17.646 11.688 -5.976 1.00 84.88 115 ALA A CA 1
ATOM 886 C C . ALA A 1 115 ? 17.623 13.230 -5.954 1.00 84.88 115 ALA A C 1
ATOM 888 O O . ALA A 1 115 ? 16.841 13.820 -5.216 1.00 84.88 115 ALA A O 1
ATOM 889 N N . GLU A 1 116 ? 18.455 13.891 -6.765 1.00 86.12 116 GLU A N 1
ATOM 890 C CA . GLU A 1 116 ? 18.488 15.355 -6.902 1.00 86.12 116 GLU A CA 1
ATOM 891 C C . GLU A 1 116 ? 17.403 15.898 -7.844 1.00 86.12 116 GLU A C 1
ATOM 893 O O . GLU A 1 116 ? 17.212 17.111 -7.949 1.00 86.12 116 GLU A O 1
ATOM 898 N N . GLN A 1 117 ? 16.703 15.022 -8.567 1.00 86.25 117 GLN A N 1
ATOM 899 C CA . GLN A 1 117 ? 15.706 15.411 -9.552 1.00 86.25 117 GLN A CA 1
ATOM 900 C C . GLN A 1 117 ? 14.287 15.254 -9.005 1.00 86.25 117 GLN A C 1
ATOM 902 O O . GLN A 1 117 ? 13.948 14.301 -8.308 1.00 86.25 117 GLN A O 1
ATOM 907 N N . TRP A 1 118 ? 13.422 16.192 -9.384 1.00 86.81 118 TRP A N 1
ATOM 908 C CA . TRP A 1 118 ? 12.007 16.158 -9.035 1.00 86.81 118 TRP A CA 1
ATOM 909 C C . TRP A 1 118 ? 11.208 15.342 -10.050 1.00 86.81 118 TRP A C 1
ATOM 911 O O . TRP A 1 118 ? 11.351 15.545 -11.257 1.00 86.81 118 TRP A O 1
ATOM 921 N N . ILE A 1 119 ? 10.321 14.473 -9.566 1.00 86.19 119 ILE A N 1
ATOM 922 C CA . ILE A 1 119 ? 9.356 13.756 -10.406 1.00 86.19 119 ILE A CA 1
ATOM 923 C C . ILE A 1 119 ? 8.106 14.642 -10.565 1.00 86.19 119 ILE A C 1
ATOM 925 O O . ILE A 1 119 ? 7.426 14.910 -9.572 1.00 86.19 119 ILE A O 1
ATOM 929 N N . PRO A 1 120 ? 7.770 15.124 -11.779 1.00 87.56 120 PRO A N 1
ATOM 930 C CA . PRO A 1 120 ? 6.566 15.926 -11.999 1.00 87.56 120 PRO A CA 1
ATOM 931 C C . PRO A 1 120 ? 5.293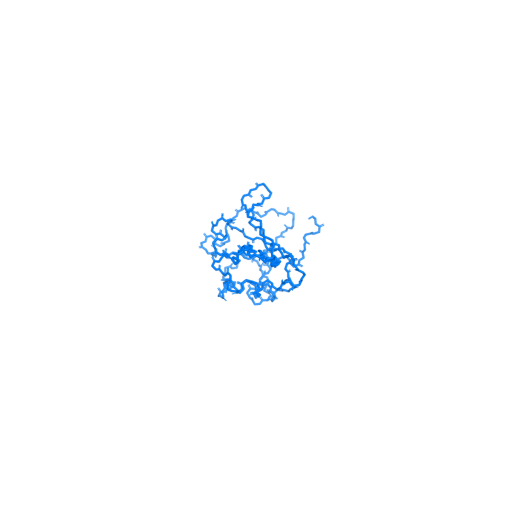 15.157 -11.635 1.00 87.56 120 PRO A C 1
ATOM 933 O O . PRO A 1 120 ? 5.246 13.937 -11.771 1.00 87.56 120 PRO A O 1
ATOM 936 N N . LEU A 1 121 ? 4.235 15.861 -11.228 1.00 90.31 121 LEU A N 1
ATOM 937 C CA . LEU A 1 121 ? 2.938 15.231 -10.965 1.00 90.31 121 LEU A CA 1
ATOM 938 C C . LEU A 1 121 ? 2.359 14.626 -12.251 1.00 90.31 121 LEU A C 1
ATOM 940 O O . LEU A 1 121 ? 2.291 15.293 -13.283 1.00 90.31 121 LEU A O 1
ATOM 944 N N . HIS A 1 122 ? 1.934 13.368 -12.176 1.00 87.06 122 HIS A N 1
ATOM 945 C CA . HIS A 1 122 ? 1.314 12.626 -13.269 1.00 87.06 122 HIS A CA 1
ATOM 946 C C . HIS A 1 122 ? 0.450 11.488 -12.709 1.00 87.06 122 HIS A C 1
ATOM 948 O O . HIS A 1 122 ? 0.583 11.109 -11.546 1.00 87.06 122 HIS A O 1
ATOM 954 N N . HIS A 1 123 ? -0.429 10.938 -13.545 1.00 84.06 123 HIS A N 1
ATOM 955 C CA . HIS A 1 123 ? -1.090 9.663 -13.271 1.00 84.06 123 HIS A CA 1
ATOM 956 C C . HIS A 1 123 ? -0.243 8.529 -13.854 1.00 84.06 123 HIS A C 1
ATOM 958 O O . HIS A 1 123 ? 0.258 8.657 -14.975 1.00 84.06 123 HIS A O 1
ATOM 964 N N . GLU A 1 124 ? -0.091 7.424 -13.122 1.00 82.44 124 GLU A N 1
ATOM 965 C CA . GLU A 1 124 ? 0.604 6.239 -13.636 1.00 82.44 124 GLU A CA 1
ATOM 966 C C . GLU A 1 124 ? -0.110 5.738 -14.900 1.00 82.44 124 GLU A C 1
ATOM 968 O O . GLU A 1 124 ? -1.324 5.532 -14.892 1.00 82.44 124 GLU A O 1
ATOM 973 N N . MET A 1 125 ? 0.653 5.574 -15.987 1.00 72.50 125 MET A N 1
ATOM 974 C CA . MET A 1 125 ? 0.205 4.970 -17.250 1.00 72.50 125 MET A CA 1
ATOM 975 C C . MET A 1 125 ? -1.073 5.587 -17.872 1.00 72.50 125 MET A C 1
ATOM 977 O O . MET A 1 125 ? -1.757 4.913 -18.629 1.00 72.50 125 MET A O 1
ATOM 981 N N . SER A 1 126 ? -1.371 6.872 -17.602 1.00 63.50 126 SER A N 1
ATOM 982 C CA . SER A 1 126 ? -2.403 7.774 -18.192 1.00 63.50 126 SER A CA 1
ATOM 983 C C . SER A 1 126 ? -3.862 7.289 -18.353 1.00 63.50 126 SER A C 1
ATOM 985 O O . SER A 1 126 ? -4.752 8.133 -18.405 1.00 63.50 126 SER A O 1
ATOM 987 N N . TYR A 1 127 ? -4.140 5.990 -18.412 1.00 59.94 127 TYR A N 1
ATOM 988 C CA . TYR A 1 127 ? -5.446 5.394 -18.663 1.00 59.94 127 TYR A CA 1
ATOM 989 C C . TYR A 1 127 ? -5.728 4.174 -17.788 1.00 59.94 127 TYR A C 1
ATOM 991 O O . TYR A 1 127 ? -6.903 3.967 -17.535 1.00 59.94 127 TYR A O 1
ATOM 999 N N . TRP A 1 128 ? -4.719 3.440 -17.293 1.00 65.75 128 TRP A N 1
ATOM 1000 C CA . TRP A 1 128 ? -4.769 2.351 -16.288 1.00 65.75 128 TRP A CA 1
ATOM 1001 C C . TRP A 1 128 ? -3.440 2.361 -15.530 1.00 65.75 128 TRP A C 1
ATOM 1003 O O . TRP A 1 128 ? -2.449 2.592 -16.201 1.00 65.75 128 TRP A O 1
ATOM 1013 N N . PRO A 1 129 ? -3.349 2.097 -14.211 1.00 75.75 129 PRO A N 1
ATOM 1014 C CA . PRO A 1 129 ? -4.211 1.238 -13.390 1.00 75.75 129 PRO A CA 1
ATOM 1015 C C . PRO A 1 129 ? -5.266 1.981 -12.550 1.00 75.75 129 PRO A C 1
ATOM 1017 O O . PRO A 1 129 ? -5.195 3.192 -12.374 1.00 75.75 129 PRO A O 1
ATOM 1020 N N . THR A 1 130 ? -6.237 1.240 -11.994 1.00 85.00 130 THR A N 1
ATOM 1021 C CA . THR A 1 130 ? -7.304 1.798 -11.131 1.00 85.00 130 THR A CA 1
ATOM 1022 C C . THR A 1 130 ? -6.862 2.043 -9.688 1.00 85.00 130 THR A C 1
ATOM 1024 O O . THR A 1 130 ? -7.433 2.891 -9.015 1.00 85.00 130 THR A O 1
ATOM 1027 N N . HIS A 1 131 ? -5.870 1.291 -9.202 1.00 90.19 131 HIS A N 1
ATOM 1028 C CA . HIS A 1 131 ? -5.303 1.430 -7.861 1.00 90.19 131 HIS A CA 1
ATOM 1029 C C . HIS A 1 131 ? -3.785 1.288 -7.923 1.00 90.19 131 HIS A C 1
ATOM 1031 O O . HIS A 1 131 ? -3.260 0.477 -8.690 1.00 90.19 131 HIS A O 1
ATOM 1037 N N . LEU A 1 132 ? -3.097 2.055 -7.081 1.00 92.50 132 LEU A N 1
ATOM 1038 C CA . LEU A 1 132 ? -1.659 1.966 -6.866 1.00 92.50 132 LEU A CA 1
ATOM 1039 C C . LEU A 1 132 ? -1.393 1.632 -5.406 1.00 92.50 132 LEU A C 1
ATOM 1041 O O . LEU A 1 132 ? -2.041 2.168 -4.508 1.00 92.50 132 LEU A O 1
ATOM 1045 N N . TYR A 1 133 ? -0.416 0.762 -5.190 1.00 95.62 133 TYR A N 1
ATOM 1046 C CA . TYR A 1 133 ? 0.017 0.345 -3.868 1.00 95.62 133 TYR A CA 1
ATOM 1047 C C . TYR A 1 133 ? 1.483 0.724 -3.704 1.00 95.62 133 TYR A C 1
ATOM 1049 O O . TYR A 1 133 ? 2.303 0.436 -4.576 1.00 95.62 133 TYR A O 1
ATOM 1057 N N . PHE A 1 134 ? 1.813 1.334 -2.570 1.00 95.94 134 PHE A N 1
ATOM 1058 C CA . PHE A 1 134 ? 3.184 1.657 -2.195 1.00 95.94 134 PHE A CA 1
ATOM 1059 C C . PHE A 1 134 ? 3.516 1.010 -0.856 1.00 95.94 134 PHE A C 1
ATOM 1061 O O . PHE A 1 134 ? 2.687 0.989 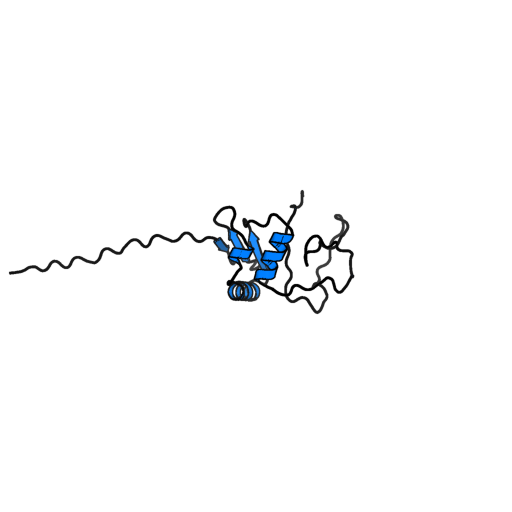0.053 1.00 95.94 134 PHE A O 1
ATOM 1068 N N . TRP A 1 135 ? 4.745 0.514 -0.735 1.00 97.25 135 TRP A N 1
ATOM 1069 C CA . TRP A 1 135 ? 5.293 -0.005 0.510 1.00 97.25 135 TRP A CA 1
ATOM 1070 C C . TRP A 1 135 ? 6.704 0.521 0.721 1.00 97.25 135 TRP A C 1
ATOM 1072 O O . TRP A 1 135 ? 7.526 0.560 -0.196 1.00 97.25 135 TRP A O 1
ATOM 1082 N N . CYS A 1 136 ? 6.961 0.950 1.950 1.00 95.69 136 CYS A N 1
ATOM 1083 C CA . CYS A 1 136 ? 8.243 1.477 2.371 1.00 95.69 136 CYS A CA 1
ATOM 1084 C C . CYS A 1 136 ? 9.069 0.352 3.003 1.00 95.69 136 CYS A C 1
ATOM 1086 O O . CYS A 1 136 ? 8.979 0.120 4.205 1.00 95.69 136 CYS A O 1
ATOM 1088 N N . ALA A 1 137 ? 9.898 -0.315 2.198 1.00 93.81 137 ALA A N 1
ATOM 1089 C CA . ALA A 1 137 ? 10.863 -1.298 2.701 1.00 93.81 137 ALA A CA 1
ATOM 1090 C C . ALA A 1 137 ? 11.964 -0.644 3.554 1.00 93.81 137 ALA A C 1
ATOM 1092 O O . ALA A 1 137 ? 12.423 -1.208 4.543 1.00 93.81 137 ALA A O 1
ATOM 1093 N N . GLN A 1 138 ? 12.384 0.562 3.164 1.00 91.88 138 GLN A N 1
ATOM 1094 C CA . GLN A 1 138 ? 13.393 1.350 3.858 1.00 91.88 138 GLN A CA 1
ATOM 1095 C C . GLN A 1 138 ? 12.985 2.830 3.834 1.00 91.88 138 GLN A C 1
ATOM 1097 O O . GLN A 1 138 ? 12.819 3.383 2.743 1.00 91.88 138 GLN A O 1
ATOM 1102 N N . PRO A 1 139 ? 12.836 3.484 4.999 1.00 92.00 139 PRO A N 1
ATOM 1103 C CA . PRO A 1 139 ? 12.563 4.915 5.061 1.00 92.00 139 PRO A CA 1
ATOM 1104 C C . PRO A 1 139 ? 13.672 5.748 4.415 1.00 92.00 139 PRO A C 1
ATOM 1106 O O . PRO A 1 139 ? 14.846 5.365 4.428 1.00 92.00 139 PRO A O 1
ATOM 1109 N N . SER A 1 140 ? 13.299 6.920 3.898 1.00 87.75 140 SER A N 1
ATOM 1110 C CA . SER A 1 140 ? 14.271 7.946 3.515 1.00 87.75 140 SER A CA 1
ATOM 1111 C C . SER A 1 140 ? 15.165 8.281 4.718 1.00 87.75 140 SER A C 1
ATOM 1113 O O . SER A 1 140 ? 14.642 8.460 5.819 1.00 87.75 140 SER A O 1
ATOM 1115 N N . PRO A 1 141 ? 16.494 8.388 4.539 1.00 83.44 141 PRO A N 1
ATOM 1116 C CA . PRO A 1 141 ? 17.391 8.848 5.596 1.00 83.44 141 PRO A CA 1
ATOM 1117 C C . PRO A 1 141 ? 17.352 10.377 5.800 1.00 83.44 141 PRO A C 1
ATOM 1119 O O . PRO A 1 141 ? 18.028 10.873 6.701 1.00 83.44 141 PRO A O 1
ATOM 1122 N N . TRP A 1 142 ? 16.605 11.100 4.956 1.00 67.94 142 TRP A N 1
ATOM 1123 C CA . TRP A 1 142 ? 16.445 12.559 4.945 1.00 67.94 142 TRP A CA 1
ATOM 1124 C C . TRP A 1 142 ? 15.040 12.967 5.363 1.00 67.94 142 TRP A C 1
ATOM 1126 O O . TRP A 1 142 ? 14.095 12.295 4.875 1.00 67.94 142 TRP A O 1
#